Protein AF-A0A2T8F4D9-F1 (afdb_monomer_lite)

pLDDT: mean 80.95, std 11.69, range [44.25, 97.69]

Secondary structure (DSSP, 8-state):
-HHHHHHHHHHHHHHHHHHIIIIIHHHHHTBTTB-HHHHHHHHHHHHHHHHHHHHHHHHHHH--GGGHHHHHHHHHHHHHHHHHHHHHHHHHHTT---TTSSTHHHHHHHHHHHHHHHHSTTGGG-TTS---HHHHHHHHGGGHHHHHHHHHHHH-TT--

Organism: NCBI:txid2138300

Structure (mmCIF, N/CA/C/O backbone):
data_AF-A0A2T8F4D9-F1
#
_entry.id   AF-A0A2T8F4D9-F1
#
loop_
_atom_site.group_PDB
_atom_site.id
_atom_site.type_symbol
_atom_site.label_atom_id
_atom_site.label_alt_id
_atom_site.label_comp_id
_atom_site.label_asym_id
_atom_site.label_entity_id
_atom_site.label_seq_id
_atom_site.pdbx_PDB_ins_code
_atom_site.Cartn_x
_atom_site.Cartn_y
_atom_site.Cartn_z
_atom_site.occupancy
_atom_site.B_iso_or_equiv
_atom_site.auth_seq_id
_atom_site.auth_comp_id
_atom_site.auth_asym_id
_atom_site.auth_atom_id
_atom_site.pdbx_PDB_model_num
ATOM 1 N N . ARG A 1 1 ? -23.930 1.513 4.394 1.00 61.56 1 ARG A N 1
ATOM 2 C CA . ARG A 1 1 ? -23.549 0.270 3.668 1.00 61.56 1 ARG A CA 1
ATOM 3 C C . ARG A 1 1 ? -23.156 0.508 2.204 1.00 61.56 1 ARG A C 1
ATOM 5 O O . ARG A 1 1 ? -22.152 -0.058 1.813 1.00 61.56 1 ARG A O 1
ATOM 12 N N . ALA A 1 2 ? -23.901 1.281 1.401 1.00 71.69 2 ALA A N 1
ATOM 13 C CA . ALA A 1 2 ? -23.472 1.650 0.039 1.00 71.69 2 ALA A CA 1
ATOM 14 C C . ALA A 1 2 ? -22.320 2.672 0.047 1.00 71.69 2 ALA A C 1
ATOM 16 O O . ALA A 1 2 ? -21.328 2.473 -0.636 1.00 71.69 2 ALA A O 1
ATOM 17 N N . ARG A 1 3 ? -22.400 3.686 0.922 1.00 73.56 3 ARG A N 1
ATOM 18 C CA . ARG A 1 3 ? -21.360 4.715 1.088 1.00 73.56 3 ARG A CA 1
ATOM 19 C C . ARG A 1 3 ? -19.957 4.137 1.292 1.00 73.56 3 ARG A C 1
ATOM 21 O O . ARG A 1 3 ? -19.063 4.455 0.539 1.00 73.56 3 ARG A O 1
ATOM 28 N N . ALA A 1 4 ? -19.809 3.181 2.205 1.00 67.50 4 ALA A N 1
ATOM 29 C CA . ALA A 1 4 ? -18.514 2.557 2.469 1.00 67.50 4 ALA A CA 1
ATOM 30 C C . ALA A 1 4 ? -17.957 1.720 1.295 1.00 67.50 4 ALA A C 1
ATOM 32 O O . ALA A 1 4 ? -16.750 1.548 1.200 1.00 67.50 4 ALA A O 1
ATOM 33 N N . ILE A 1 5 ? -18.818 1.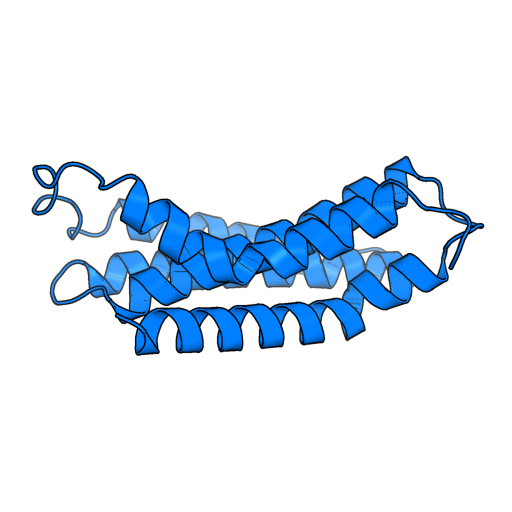197 0.411 1.00 70.25 5 ILE A N 1
ATOM 34 C CA . ILE A 1 5 ? -18.380 0.517 -0.822 1.00 70.25 5 ILE A CA 1
ATOM 35 C C . ILE A 1 5 ? -17.876 1.556 -1.822 1.00 70.25 5 ILE A C 1
ATOM 37 O O . ILE A 1 5 ? -16.846 1.347 -2.447 1.00 70.25 5 ILE A O 1
ATOM 41 N N . VAL A 1 6 ? -18.589 2.677 -1.947 1.00 78.75 6 VAL A N 1
ATOM 42 C CA . VAL A 1 6 ? -18.201 3.789 -2.820 1.00 78.75 6 VAL A CA 1
ATOM 43 C C . VAL A 1 6 ? -16.894 4.420 -2.342 1.00 78.75 6 VAL A C 1
ATOM 45 O O . VAL A 1 6 ? -15.996 4.599 -3.151 1.00 78.75 6 VAL A O 1
ATOM 48 N N . ASP A 1 7 ? -16.742 4.670 -1.041 1.00 77.44 7 ASP A N 1
ATOM 49 C CA . ASP A 1 7 ? -15.513 5.230 -0.469 1.00 77.44 7 ASP A CA 1
ATOM 50 C C . ASP A 1 7 ? -14.317 4.289 -0.707 1.00 77.44 7 ASP A C 1
ATOM 52 O O . ASP A 1 7 ? -13.263 4.731 -1.157 1.00 77.44 7 ASP A O 1
ATOM 56 N N . GLY A 1 8 ? -14.499 2.977 -0.500 1.00 71.94 8 GLY A N 1
ATOM 57 C CA . GLY A 1 8 ? -13.475 1.973 -0.812 1.00 71.94 8 GLY A CA 1
ATOM 58 C C . GLY A 1 8 ? -13.144 1.893 -2.306 1.00 71.94 8 GLY A C 1
ATOM 59 O O . GLY A 1 8 ? -11.975 1.8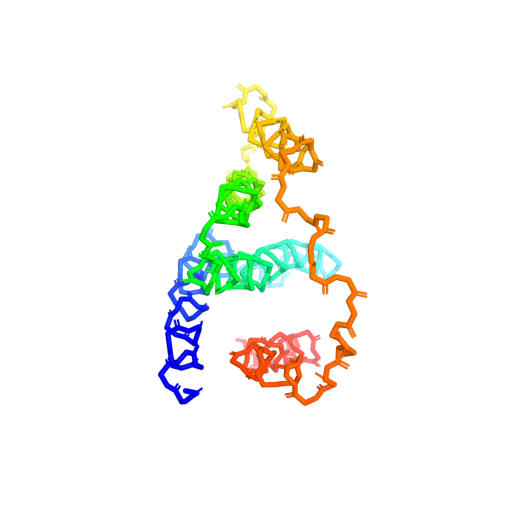16 -2.670 1.00 71.94 8 GLY A O 1
ATOM 60 N N . ALA A 1 9 ? -14.151 1.980 -3.180 1.00 75.81 9 ALA A N 1
ATOM 61 C CA . ALA A 1 9 ? -13.953 2.012 -4.628 1.00 75.81 9 ALA A CA 1
ATOM 62 C C . ALA A 1 9 ? -13.200 3.267 -5.085 1.00 75.81 9 ALA A C 1
ATOM 64 O O . ALA A 1 9 ? -12.345 3.171 -5.959 1.00 75.81 9 ALA A O 1
ATOM 65 N N . ILE A 1 10 ? -13.480 4.426 -4.483 1.00 81.69 10 ILE A N 1
ATOM 66 C CA . ILE A 1 10 ? -12.777 5.680 -4.776 1.00 81.69 10 ILE A CA 1
ATOM 67 C C . ILE A 1 10 ? -11.307 5.570 -4.365 1.00 81.69 10 ILE A C 1
ATOM 69 O O . ILE A 1 10 ? -10.436 5.906 -5.164 1.00 81.69 10 ILE A O 1
ATOM 73 N N . VAL A 1 11 ? -11.022 5.068 -3.158 1.00 80.12 11 VAL A N 1
ATOM 74 C CA . VAL A 1 11 ? -9.641 4.871 -2.684 1.00 80.12 11 VAL A CA 1
ATOM 75 C C . VAL A 1 11 ? -8.901 3.875 -3.576 1.00 80.12 11 VAL A C 1
ATOM 77 O O . VAL A 1 11 ? -7.819 4.190 -4.067 1.00 80.12 11 VAL A O 1
ATOM 80 N N . GLY A 1 12 ? -9.506 2.719 -3.858 1.00 76.44 12 GLY A N 1
ATOM 81 C CA . GLY A 1 12 ? -8.912 1.706 -4.729 1.00 76.44 12 GLY A CA 1
ATOM 82 C C . GLY A 1 12 ? -8.648 2.225 -6.144 1.00 76.44 12 GLY A C 1
ATOM 83 O O . GLY A 1 12 ? -7.564 2.013 -6.680 1.00 76.44 12 GLY A O 1
ATOM 84 N N . ALA A 1 13 ? -9.593 2.965 -6.734 1.00 79.88 13 ALA A N 1
ATOM 85 C CA . ALA A 1 13 ? -9.425 3.569 -8.055 1.00 79.88 13 ALA A CA 1
ATOM 86 C C . ALA A 1 13 ? -8.332 4.648 -8.071 1.00 79.88 13 ALA A C 1
ATOM 88 O O . ALA A 1 13 ? -7.547 4.706 -9.016 1.00 79.88 13 ALA A O 1
ATOM 89 N N . ALA A 1 14 ? -8.245 5.475 -7.025 1.00 84.75 14 ALA A N 1
ATOM 90 C CA . ALA A 1 14 ? -7.199 6.486 -6.902 1.00 84.75 14 ALA A CA 1
ATOM 91 C C . ALA A 1 14 ? -5.807 5.848 -6.784 1.00 84.75 14 ALA A C 1
ATOM 93 O O . ALA A 1 14 ? -4.886 6.250 -7.494 1.00 84.75 14 ALA A O 1
ATOM 94 N N . LEU A 1 15 ? -5.660 4.821 -5.940 1.00 82.88 15 LEU A N 1
ATOM 95 C CA . LEU A 1 15 ? -4.398 4.092 -5.785 1.00 82.88 15 LEU A CA 1
ATOM 96 C C . LEU A 1 15 ? -4.010 3.351 -7.068 1.00 82.88 15 LEU A C 1
ATOM 98 O O . LEU A 1 15 ? -2.849 3.403 -7.471 1.00 82.88 15 LEU A O 1
ATOM 102 N N . LEU A 1 16 ? -4.976 2.733 -7.755 1.00 81.94 16 LEU A N 1
ATOM 103 C CA . LEU A 1 16 ? -4.750 2.120 -9.064 1.00 81.94 16 LEU A CA 1
ATOM 104 C C . LEU A 1 16 ? -4.255 3.141 -10.084 1.00 81.94 16 LEU A C 1
ATOM 106 O O . LEU A 1 16 ? -3.319 2.856 -10.821 1.00 81.94 16 LEU A O 1
ATOM 110 N N . PHE A 1 17 ? -4.854 4.329 -10.123 1.00 84.38 17 PHE A N 1
ATOM 111 C CA . PHE A 1 17 ? -4.451 5.372 -11.059 1.00 84.38 17 PHE A CA 1
ATOM 112 C C . PHE A 1 17 ? -3.029 5.881 -10.782 1.00 84.38 17 PHE A C 1
ATOM 114 O O . PHE A 1 17 ? -2.235 6.031 -11.709 1.00 84.38 17 PHE A O 1
ATOM 121 N N . ILE A 1 18 ? -2.675 6.080 -9.508 1.00 85.06 18 ILE A N 1
ATOM 122 C CA . ILE A 1 18 ? -1.307 6.440 -9.100 1.00 85.06 18 ILE A CA 1
ATOM 123 C C . ILE A 1 18 ? -0.324 5.339 -9.517 1.00 85.06 18 ILE A C 1
ATOM 125 O O . ILE A 1 18 ? 0.693 5.616 -10.153 1.00 85.06 18 ILE A O 1
ATOM 129 N N . SER A 1 19 ? -0.656 4.085 -9.214 1.00 83.88 19 SER A N 1
ATOM 130 C CA . SER A 1 19 ? 0.147 2.922 -9.585 1.00 83.88 19 SER A CA 1
ATOM 131 C C . SER A 1 19 ? 0.310 2.778 -11.102 1.00 83.88 19 SER A C 1
ATOM 133 O O . SER A 1 19 ? 1.402 2.464 -11.579 1.00 83.88 19 SER A O 1
ATOM 135 N N . TRP A 1 20 ? -0.741 3.073 -11.873 1.00 85.31 20 TRP A N 1
ATOM 136 C CA . TRP A 1 20 ? -0.712 3.076 -13.333 1.00 85.31 20 TRP A CA 1
ATOM 137 C C . TRP A 1 20 ? 0.334 4.032 -13.886 1.00 85.31 20 TRP A C 1
ATOM 139 O O . TRP A 1 20 ? 1.111 3.655 -14.759 1.00 85.31 20 TRP A O 1
ATOM 149 N N . ILE A 1 21 ? 0.383 5.251 -13.358 1.00 85.69 21 ILE A N 1
ATOM 150 C CA . ILE A 1 21 ? 1.324 6.269 -13.825 1.00 85.69 21 ILE A CA 1
ATOM 151 C C . ILE A 1 21 ? 2.763 5.913 -13.438 1.00 85.69 21 ILE A C 1
ATOM 153 O O . ILE A 1 21 ? 3.674 6.101 -14.241 1.00 85.69 21 ILE A O 1
ATOM 157 N N . LEU A 1 22 ? 2.972 5.418 -12.216 1.00 83.94 22 LEU A N 1
ATOM 158 C CA . LEU A 1 22 ? 4.316 5.231 -11.668 1.00 83.94 22 LEU A CA 1
ATOM 159 C C . LEU A 1 22 ? 4.973 3.913 -12.079 1.00 83.94 22 LEU A C 1
ATOM 161 O O . LEU A 1 22 ? 6.181 3.888 -12.296 1.00 83.94 22 LEU A O 1
ATOM 165 N N . VAL A 1 23 ? 4.203 2.824 -12.149 1.00 85.19 23 VAL A N 1
ATOM 166 C CA . VAL A 1 23 ? 4.760 1.469 -12.277 1.00 85.19 23 VAL A CA 1
ATOM 167 C C . VAL A 1 23 ? 4.058 0.672 -13.364 1.00 85.19 23 VAL A C 1
ATOM 169 O O . VAL A 1 23 ? 4.707 0.244 -14.310 1.00 85.19 23 VAL A O 1
ATOM 172 N N . VAL A 1 24 ? 2.740 0.486 -13.268 1.00 83.25 24 VAL A N 1
ATOM 173 C CA . VAL A 1 24 ? 2.020 -0.484 -14.109 1.00 83.25 24 VAL A CA 1
ATOM 174 C C . VAL A 1 24 ? 2.057 -0.088 -15.589 1.00 83.25 24 VAL A C 1
ATOM 176 O O . VAL A 1 24 ? 2.414 -0.910 -16.426 1.00 83.25 24 VAL A O 1
ATOM 179 N N . GLY A 1 25 ? 1.760 1.169 -15.928 1.00 84.38 25 GLY A N 1
ATOM 180 C CA . GLY A 1 25 ? 1.817 1.672 -17.304 1.00 84.38 25 GLY A CA 1
ATOM 181 C C . GLY A 1 25 ? 3.227 1.621 -17.910 1.00 84.38 25 GLY A C 1
ATOM 182 O O . GLY A 1 25 ? 3.388 1.044 -18.986 1.00 84.38 25 GLY A O 1
ATOM 183 N N . PRO A 1 26 ? 4.262 2.160 -17.235 1.00 85.31 26 PRO A N 1
ATOM 184 C CA . PRO A 1 26 ? 5.648 2.040 -17.690 1.00 85.31 26 PRO A CA 1
ATOM 185 C C . PRO A 1 26 ? 6.128 0.591 -17.851 1.00 85.31 26 PRO A C 1
ATOM 187 O O . PRO A 1 26 ? 6.825 0.286 -18.814 1.00 85.31 26 PRO A O 1
ATOM 190 N N . LEU A 1 27 ? 5.727 -0.310 -16.951 1.00 83.56 27 LEU A N 1
ATOM 191 C CA . LEU A 1 27 ? 6.047 -1.735 -17.032 1.00 83.56 27 LEU A CA 1
ATOM 192 C C . LEU A 1 27 ? 5.386 -2.385 -18.255 1.00 83.56 27 LEU A C 1
ATOM 194 O O . LEU A 1 27 ? 6.022 -3.165 -18.959 1.00 83.56 27 LEU A O 1
ATOM 198 N N . PHE A 1 28 ? 4.142 -2.009 -18.564 1.00 79.94 28 PHE A N 1
ATOM 199 C CA . PHE A 1 28 ? 3.473 -2.433 -19.793 1.00 79.94 28 PHE A CA 1
ATOM 200 C C . PHE A 1 28 ? 4.120 -1.872 -21.058 1.00 79.94 28 PHE A C 1
ATOM 202 O O . PHE A 1 28 ? 4.157 -2.565 -22.067 1.00 79.94 28 PHE A O 1
ATOM 209 N N . ALA A 1 29 ? 4.682 -0.664 -21.023 1.00 82.88 29 ALA A N 1
ATOM 210 C CA . ALA A 1 29 ? 5.403 -0.115 -22.172 1.00 82.88 29 ALA A CA 1
ATOM 211 C C . ALA A 1 29 ? 6.685 -0.901 -22.518 1.00 82.88 29 ALA A C 1
ATOM 213 O O . ALA A 1 29 ? 7.181 -0.781 -23.633 1.00 82.88 29 ALA A O 1
ATOM 214 N N . GLN A 1 30 ? 7.196 -1.727 -21.597 1.00 78.81 30 GLN A N 1
ATOM 215 C CA . GLN A 1 30 ? 8.320 -2.644 -21.833 1.00 78.81 30 GLN A CA 1
ATOM 216 C C . GLN A 1 30 ? 7.878 -4.019 -22.379 1.00 78.81 30 GLN A C 1
ATOM 218 O O . GLN A 1 30 ? 8.694 -4.943 -22.495 1.00 78.81 30 GLN A O 1
ATOM 223 N N . LEU A 1 31 ? 6.590 -4.185 -22.712 1.00 71.00 31 LEU A N 1
ATOM 224 C CA . LEU A 1 31 ? 6.074 -5.382 -23.377 1.00 71.00 31 LEU A CA 1
ATOM 225 C C . LEU A 1 31 ? 6.850 -5.652 -24.675 1.00 71.00 31 LEU A C 1
ATOM 227 O O . LEU A 1 31 ? 6.958 -4.793 -25.543 1.00 71.00 31 LEU A O 1
ATOM 231 N N . GLY A 1 32 ? 7.371 -6.873 -24.808 1.00 69.31 32 GLY A N 1
ATOM 232 C CA . GLY A 1 32 ? 8.155 -7.314 -25.967 1.00 69.31 32 GLY A CA 1
ATOM 233 C C . GLY A 1 32 ? 9.668 -7.319 -25.738 1.00 69.31 32 GLY A C 1
ATOM 234 O O . GLY A 1 32 ? 10.355 -8.132 -26.351 1.00 69.31 32 GLY A O 1
ATOM 235 N N . GLU A 1 33 ? 10.175 -6.501 -24.812 1.00 73.50 33 GLU A N 1
ATOM 236 C CA . GLU A 1 33 ? 11.588 -6.507 -24.395 1.00 73.50 33 GLU A CA 1
ATOM 237 C C . GLU A 1 33 ? 11.793 -7.285 -23.086 1.00 73.50 33 GLU A C 1
ATOM 239 O O . GLU A 1 33 ? 12.785 -7.999 -22.921 1.00 73.50 33 GLU A O 1
ATOM 244 N N . ALA A 1 34 ? 10.829 -7.193 -22.164 1.00 73.38 34 ALA A N 1
ATOM 245 C CA . ALA A 1 34 ? 10.862 -7.876 -20.877 1.00 73.38 34 ALA A CA 1
ATOM 246 C C . ALA A 1 34 ? 10.183 -9.258 -20.915 1.00 73.38 34 ALA A C 1
ATOM 248 O O . ALA A 1 34 ? 9.202 -9.496 -21.622 1.00 73.38 34 ALA A O 1
ATOM 249 N N . SER A 1 35 ? 10.685 -10.187 -20.096 1.00 81.00 35 SER A N 1
ATOM 250 C CA . SER A 1 35 ? 10.090 -11.522 -19.958 1.00 81.00 35 SER A CA 1
ATOM 251 C C . SER A 1 35 ? 8.729 -11.491 -19.243 1.00 81.00 35 SER A C 1
ATOM 253 O O . SER A 1 35 ? 8.502 -10.696 -18.332 1.00 81.00 35 SER A O 1
ATOM 255 N N . TRP A 1 36 ? 7.837 -12.429 -19.579 1.00 74.75 36 TRP A N 1
ATOM 256 C CA . TRP A 1 36 ? 6.527 -12.578 -18.922 1.00 74.75 36 TRP A CA 1
ATOM 257 C C . TRP A 1 36 ? 6.614 -12.767 -17.407 1.00 74.75 36 TRP A C 1
ATOM 259 O O . TRP A 1 36 ? 5.772 -12.257 -16.666 1.00 74.75 36 TRP A O 1
ATOM 269 N N . ILE A 1 37 ? 7.642 -13.481 -16.940 1.00 78.12 37 ILE A N 1
ATOM 270 C CA . ILE A 1 37 ? 7.871 -13.694 -15.510 1.00 78.12 37 ILE A CA 1
ATOM 271 C C . ILE A 1 37 ? 8.237 -12.377 -14.815 1.00 78.12 37 ILE A C 1
ATOM 273 O O . ILE A 1 37 ? 7.700 -12.091 -13.749 1.00 78.12 37 ILE A O 1
ATOM 277 N N . TYR A 1 38 ? 9.066 -11.542 -15.451 1.00 79.12 38 TYR A N 1
ATOM 278 C CA . TYR A 1 38 ? 9.427 -10.219 -14.943 1.00 79.12 38 TYR A CA 1
ATOM 279 C C . TYR A 1 38 ? 8.183 -9.337 -14.804 1.00 79.12 38 TYR A C 1
ATOM 281 O O . TYR A 1 38 ? 7.896 -8.843 -13.717 1.00 79.12 38 TYR A O 1
ATOM 289 N N . LEU A 1 39 ? 7.381 -9.229 -15.866 1.00 77.75 39 LEU A N 1
ATOM 290 C CA . LEU A 1 39 ? 6.150 -8.435 -15.853 1.00 77.75 39 LEU A CA 1
ATOM 291 C C . LEU A 1 39 ? 5.180 -8.903 -14.763 1.00 77.75 39 LEU A C 1
ATOM 293 O O . LEU A 1 39 ? 4.654 -8.089 -14.011 1.00 77.75 39 LEU A O 1
ATOM 297 N N . THR A 1 40 ? 4.977 -10.216 -14.635 1.00 78.88 40 THR A N 1
ATOM 298 C CA . THR A 1 40 ? 4.042 -10.781 -13.650 1.00 78.88 40 THR A CA 1
ATOM 299 C C . THR A 1 40 ? 4.486 -10.494 -12.217 1.00 78.88 40 THR A C 1
ATOM 301 O O . THR A 1 40 ? 3.670 -10.077 -11.395 1.00 78.88 40 THR A O 1
ATOM 304 N N . VAL A 1 41 ? 5.774 -10.682 -11.916 1.00 80.12 41 VAL A N 1
ATOM 305 C CA . VAL A 1 41 ? 6.328 -10.435 -10.578 1.00 80.12 41 VAL A CA 1
ATOM 306 C C . VAL A 1 41 ? 6.235 -8.953 -10.222 1.00 80.12 41 VAL A C 1
ATOM 308 O O . VAL A 1 41 ? 5.749 -8.625 -9.145 1.00 80.12 41 VAL A O 1
ATOM 311 N N . TYR A 1 42 ? 6.620 -8.052 -11.128 1.00 79.69 42 TYR A N 1
ATOM 312 C CA . TYR A 1 42 ? 6.598 -6.611 -10.852 1.00 79.69 42 TYR A CA 1
ATOM 313 C C . TYR A 1 42 ? 5.189 -6.005 -10.840 1.00 79.69 42 TYR A C 1
ATOM 315 O O . TYR A 1 42 ? 4.973 -5.004 -10.164 1.00 79.69 42 TYR A O 1
ATOM 323 N N . LEU A 1 43 ? 4.217 -6.618 -11.523 1.00 82.31 43 LEU A N 1
ATOM 324 C CA . LEU A 1 43 ? 2.801 -6.262 -11.394 1.00 82.31 43 LEU A CA 1
ATOM 325 C C . LEU A 1 43 ? 2.241 -6.680 -10.032 1.00 82.31 43 LEU A C 1
ATOM 327 O O . LEU A 1 43 ? 1.477 -5.932 -9.424 1.00 82.31 43 LEU A O 1
ATOM 331 N N . TYR A 1 44 ? 2.617 -7.858 -9.535 1.00 84.12 44 TYR A N 1
ATOM 332 C CA . TYR A 1 44 ? 2.049 -8.416 -8.309 1.00 84.12 44 TYR A CA 1
ATOM 333 C C . TYR A 1 44 ? 2.159 -7.469 -7.100 1.00 84.12 44 TYR A C 1
ATOM 335 O O . TYR A 1 44 ? 1.189 -7.347 -6.350 1.00 84.12 44 TYR A O 1
ATOM 343 N N . TYR A 1 45 ? 3.289 -6.769 -6.946 1.00 84.69 45 TYR A N 1
ATOM 344 C CA . TYR A 1 45 ? 3.534 -5.834 -5.839 1.00 84.69 45 TYR A CA 1
ATOM 345 C C . TYR A 1 45 ? 2.501 -4.695 -5.759 1.00 84.69 45 TYR A C 1
ATOM 347 O O . TYR A 1 45 ? 1.665 -4.728 -4.853 1.00 84.69 45 TYR A O 1
ATOM 355 N N . PRO A 1 46 ? 2.439 -3.751 -6.723 1.00 85.12 46 PRO A N 1
ATOM 356 C CA . PRO A 1 46 ? 1.531 -2.611 -6.636 1.00 85.12 46 PRO A CA 1
ATOM 357 C C . PRO A 1 46 ? 0.057 -3.015 -6.530 1.00 85.12 46 PRO A C 1
ATOM 359 O O . PRO A 1 46 ? -0.757 -2.307 -5.943 1.00 85.12 46 PRO A O 1
ATOM 362 N N . LEU A 1 47 ? -0.313 -4.153 -7.110 1.00 83.31 47 LEU A N 1
ATOM 363 C CA . LEU A 1 47 ? -1.690 -4.633 -7.104 1.00 83.31 47 LEU A CA 1
ATOM 364 C C . LEU A 1 47 ? -2.093 -5.181 -5.742 1.00 83.31 47 LEU A C 1
ATOM 366 O O . LEU A 1 47 ? -3.186 -4.887 -5.252 1.00 83.31 47 LEU A O 1
ATOM 370 N N . THR A 1 48 ? -1.192 -5.935 -5.123 1.00 85.44 48 THR A N 1
ATOM 371 C CA . THR A 1 48 ? -1.366 -6.414 -3.755 1.00 85.44 48 THR A CA 1
ATOM 372 C C . THR A 1 48 ? -1.408 -5.229 -2.789 1.00 85.44 48 THR A C 1
ATOM 374 O O . THR A 1 48 ? -2.294 -5.179 -1.934 1.00 85.44 48 THR A O 1
ATOM 377 N N . ASP A 1 49 ? -0.566 -4.216 -3.001 1.00 90.69 49 ASP A N 1
ATOM 378 C CA . ASP A 1 49 ? -0.560 -2.984 -2.208 1.00 90.69 49 ASP A CA 1
ATOM 379 C C . ASP A 1 49 ? -1.885 -2.225 -2.276 1.00 90.69 49 ASP A C 1
ATOM 381 O O . ASP A 1 49 ? -2.445 -1.865 -1.239 1.00 90.69 49 ASP A O 1
ATOM 385 N N . ILE A 1 50 ? -2.434 -2.015 -3.479 1.00 86.12 50 ILE A N 1
ATOM 386 C CA . ILE A 1 50 ? -3.721 -1.325 -3.661 1.00 86.12 50 ILE A CA 1
ATOM 387 C C . ILE A 1 50 ? -4.820 -2.028 -2.865 1.00 86.12 50 ILE A C 1
ATOM 389 O O . ILE A 1 50 ? -5.592 -1.369 -2.162 1.00 86.12 50 ILE A O 1
ATOM 393 N N . VAL A 1 51 ? -4.896 -3.358 -2.969 1.00 85.56 51 VAL A N 1
ATOM 394 C CA . VAL A 1 51 ? -5.916 -4.154 -2.278 1.00 85.56 51 VAL A CA 1
ATOM 395 C C . VAL A 1 51 ? -5.734 -4.050 -0.766 1.00 85.56 51 VAL A C 1
ATOM 397 O O . VAL A 1 51 ? -6.685 -3.714 -0.056 1.00 85.56 51 VAL A O 1
ATOM 400 N N . ILE A 1 52 ? -4.519 -4.286 -0.267 1.00 89.94 52 ILE A N 1
ATOM 401 C CA . ILE A 1 52 ? -4.245 -4.299 1.170 1.00 89.94 52 ILE A CA 1
ATOM 402 C C . ILE A 1 52 ? -4.451 -2.912 1.787 1.00 89.94 52 ILE A C 1
ATOM 404 O O . ILE A 1 52 ? -5.138 -2.805 2.804 1.00 89.94 52 ILE A O 1
ATOM 408 N N . ILE A 1 53 ? -3.926 -1.844 1.178 1.00 89.50 53 ILE A N 1
ATOM 409 C CA . ILE A 1 53 ? -4.084 -0.472 1.689 1.00 89.50 53 ILE A CA 1
ATOM 410 C C . ILE A 1 53 ? -5.549 -0.067 1.708 1.00 89.50 53 ILE A C 1
ATOM 412 O O . ILE A 1 53 ? -5.999 0.558 2.670 1.00 89.50 53 ILE A O 1
ATOM 416 N N . SER A 1 54 ? -6.306 -0.412 0.669 1.00 83.50 54 SER A N 1
ATOM 417 C CA . SER A 1 54 ? -7.718 -0.046 0.596 1.00 83.50 54 SER A CA 1
ATOM 418 C C . SER A 1 54 ? -8.542 -0.769 1.668 1.00 83.50 54 SER A C 1
ATOM 420 O O . SER A 1 54 ? -9.366 -0.134 2.331 1.00 83.50 54 SER A O 1
ATOM 422 N N . ILE A 1 55 ? -8.270 -2.059 1.917 1.00 84.19 55 ILE A N 1
ATOM 423 C CA . ILE A 1 55 ? -8.878 -2.813 3.027 1.00 84.19 55 ILE A CA 1
ATOM 424 C C . ILE A 1 55 ? -8.460 -2.204 4.369 1.00 84.19 55 ILE A C 1
ATOM 426 O O . ILE A 1 55 ? -9.318 -1.835 5.168 1.00 84.19 55 ILE A O 1
ATOM 430 N N . ALA A 1 56 ? -7.158 -2.032 4.609 1.00 89.06 56 ALA A N 1
ATOM 431 C CA . ALA A 1 56 ? -6.637 -1.507 5.870 1.00 89.06 56 ALA A CA 1
ATOM 432 C C . ALA A 1 56 ? -7.177 -0.101 6.180 1.00 89.06 56 ALA A C 1
ATOM 434 O O . ALA A 1 56 ? -7.602 0.171 7.302 1.00 89.06 56 ALA A O 1
ATOM 435 N N . SER A 1 57 ? -7.242 0.775 5.176 1.00 84.88 57 SER A N 1
ATOM 436 C CA . SER A 1 57 ? -7.824 2.116 5.304 1.00 84.88 57 SER A CA 1
ATOM 437 C C . SER A 1 57 ? -9.328 2.050 5.567 1.00 84.88 57 SER A C 1
ATOM 439 O O . SER A 1 57 ? -9.841 2.764 6.429 1.00 84.88 57 SER A O 1
ATOM 441 N N . GLY A 1 58 ? -10.042 1.161 4.871 1.00 84.06 58 GLY A N 1
ATOM 442 C CA . GLY A 1 58 ? -11.468 0.923 5.088 1.00 84.06 58 GLY A CA 1
ATOM 443 C C . GLY A 1 58 ? -11.779 0.449 6.509 1.00 84.06 58 GLY A C 1
ATOM 444 O O . GLY A 1 58 ? -12.724 0.948 7.129 1.00 84.06 58 GLY A O 1
ATOM 445 N N . LEU A 1 59 ? -10.962 -0.460 7.048 1.00 84.44 59 LEU A N 1
ATOM 446 C CA . LEU A 1 59 ? -11.049 -0.923 8.432 1.00 84.44 59 LEU A CA 1
ATOM 447 C C . LEU A 1 59 ? -10.699 0.196 9.419 1.00 84.44 59 LEU A C 1
ATOM 449 O O . LEU A 1 59 ? -11.446 0.418 10.369 1.00 84.44 59 LEU A O 1
ATOM 453 N N . ALA A 1 60 ? -9.646 0.974 9.160 1.00 87.19 60 ALA A N 1
ATOM 454 C CA . ALA A 1 60 ? -9.247 2.099 10.007 1.00 87.19 60 ALA A CA 1
ATOM 455 C C . ALA A 1 60 ? -10.311 3.202 10.104 1.00 87.19 60 ALA A C 1
ATOM 457 O O . ALA A 1 60 ? -10.499 3.780 11.174 1.00 87.19 60 ALA A O 1
ATOM 458 N N . VAL A 1 61 ? -11.045 3.471 9.018 1.00 85.94 61 VAL A N 1
ATOM 459 C CA . VAL A 1 61 ? -12.165 4.432 9.011 1.00 85.94 61 VAL A CA 1
ATOM 460 C C . VAL A 1 61 ? -13.350 3.937 9.847 1.00 85.94 61 VAL A C 1
ATOM 462 O O . VAL A 1 61 ? -14.071 4.745 10.432 1.00 85.94 61 VAL A O 1
ATOM 465 N N . ARG A 1 62 ? -13.572 2.620 9.902 1.00 82.81 62 ARG A N 1
ATOM 466 C CA . ARG A 1 62 ? -14.676 2.005 10.659 1.00 82.81 62 ARG A CA 1
ATOM 467 C C . ARG A 1 62 ? -14.328 1.771 12.124 1.00 82.81 62 ARG A C 1
ATOM 469 O O . ARG A 1 62 ? -15.231 1.743 12.958 1.00 82.81 62 ARG A O 1
ATOM 476 N N . ALA A 1 63 ? -13.046 1.596 12.420 1.00 85.56 63 ALA A N 1
ATOM 477 C CA . ALA A 1 63 ? -12.553 1.361 13.760 1.00 85.56 63 ALA A CA 1
ATOM 478 C C . ALA A 1 63 ? -12.885 2.543 14.679 1.00 85.56 63 ALA A C 1
ATOM 480 O O . ALA A 1 63 ? -12.693 3.715 14.341 1.00 85.56 63 ALA A O 1
ATOM 481 N N . SER A 1 64 ? -13.378 2.231 15.874 1.00 83.56 64 SER A N 1
ATOM 482 C CA . SER A 1 64 ? -13.792 3.229 16.857 1.00 83.56 64 SER A CA 1
ATOM 483 C C . SER A 1 64 ? -13.232 2.900 18.238 1.00 83.56 64 SER A C 1
ATOM 485 O O . SER A 1 64 ? -12.796 1.781 18.509 1.00 83.56 64 SER A O 1
ATOM 487 N N . GLY A 1 65 ? -13.175 3.909 19.110 1.00 86.69 65 GLY A N 1
ATOM 488 C CA . GLY A 1 65 ? -12.643 3.751 20.461 1.00 86.69 65 GLY A CA 1
ATOM 489 C C . GLY A 1 65 ? -11.227 3.166 20.469 1.00 86.69 65 GLY A C 1
ATOM 490 O O . GLY A 1 65 ? -10.305 3.735 19.883 1.00 86.69 65 GLY A O 1
ATOM 491 N N . ARG A 1 66 ? -11.064 2.025 21.144 1.00 85.75 66 ARG A N 1
ATOM 492 C CA . ARG A 1 66 ? -9.763 1.383 21.394 1.00 85.75 66 ARG A CA 1
ATOM 493 C C . ARG A 1 66 ? -9.170 0.669 20.174 1.00 85.75 66 ARG A C 1
ATOM 495 O O . ARG A 1 66 ? -7.964 0.452 20.145 1.00 85.75 66 ARG A O 1
ATOM 502 N N . GLU A 1 67 ? -9.977 0.346 19.165 1.00 86.38 67 GLU A N 1
ATOM 503 C CA . GLU A 1 67 ? -9.521 -0.332 17.938 1.00 86.38 67 GLU A CA 1
ATOM 504 C C . GLU A 1 67 ? -8.949 0.641 16.895 1.00 86.38 67 GLU A C 1
ATOM 506 O O . GLU A 1 67 ? -8.222 0.235 15.987 1.00 86.38 67 GLU A O 1
ATOM 511 N N . ARG A 1 68 ? -9.230 1.945 17.033 1.00 89.31 68 ARG A N 1
ATOM 512 C CA . ARG A 1 68 ? -8.856 2.955 16.034 1.00 89.31 68 ARG A CA 1
ATOM 513 C C . ARG A 1 68 ? -7.345 3.098 15.865 1.00 89.31 68 ARG A C 1
ATOM 515 O O . ARG A 1 68 ? -6.865 3.154 14.738 1.00 89.31 68 ARG A O 1
ATOM 522 N N . LEU A 1 69 ? -6.597 3.166 16.966 1.00 92.38 69 LEU A N 1
ATOM 523 C CA . LEU A 1 69 ? -5.142 3.322 16.913 1.00 92.38 69 LEU A CA 1
ATOM 524 C C . LEU A 1 69 ? -4.442 2.106 16.267 1.00 92.38 69 LEU A C 1
ATOM 526 O O . LEU A 1 69 ? -3.691 2.335 15.321 1.00 92.38 69 LEU A O 1
ATOM 530 N N . PRO A 1 70 ? -4.707 0.845 16.679 1.00 92.94 70 PRO A N 1
ATOM 531 C CA . PRO A 1 70 ? -4.160 -0.326 15.994 1.00 92.94 70 PRO A CA 1
ATOM 532 C C . PRO A 1 70 ? -4.440 -0.322 14.487 1.00 92.94 70 PRO A C 1
ATOM 534 O O . PRO A 1 70 ? -3.529 -0.537 13.698 1.00 92.94 70 PRO A O 1
ATOM 537 N N . MET A 1 71 ? -5.671 -0.014 14.067 1.00 92.19 71 MET A N 1
ATOM 538 C CA . MET A 1 71 ? -6.027 -0.034 12.643 1.00 92.19 71 MET A CA 1
ATOM 539 C C . MET A 1 71 ? -5.361 1.091 11.841 1.00 92.19 71 MET A C 1
ATOM 541 O O . MET A 1 71 ? -4.969 0.875 10.697 1.00 92.19 71 MET A O 1
ATOM 545 N N . LEU A 1 72 ? -5.165 2.272 12.438 1.00 93.50 72 LEU A N 1
ATOM 546 C CA . LEU A 1 72 ? -4.376 3.341 11.817 1.00 93.50 72 LEU A CA 1
ATOM 547 C C . LEU A 1 72 ? -2.903 2.950 11.666 1.00 93.50 72 LEU A C 1
ATOM 549 O O . LEU A 1 72 ? -2.309 3.243 10.632 1.00 93.50 72 LEU A O 1
ATOM 553 N N . LEU A 1 73 ? -2.326 2.268 12.661 1.00 95.94 73 LEU A N 1
ATOM 554 C CA . LEU A 1 73 ? -0.961 1.740 12.582 1.00 95.94 73 LEU A CA 1
ATOM 555 C C . LEU A 1 73 ? -0.841 0.663 11.494 1.00 95.94 73 LEU A C 1
ATOM 557 O O . LEU A 1 73 ? 0.130 0.681 10.742 1.00 95.94 73 LEU A O 1
ATOM 561 N N . VAL A 1 74 ? -1.844 -0.212 11.350 1.00 95.38 74 VAL A N 1
ATOM 562 C CA . VAL A 1 74 ? -1.902 -1.199 10.256 1.00 95.38 74 VAL A CA 1
ATOM 563 C C . VAL A 1 74 ? -1.943 -0.512 8.892 1.00 95.38 74 VAL A C 1
ATOM 565 O O . VAL A 1 74 ? -1.127 -0.823 8.025 1.00 95.38 74 VAL A O 1
ATOM 568 N N . ALA A 1 75 ? -2.852 0.449 8.705 1.00 94.12 75 ALA A N 1
ATOM 569 C CA . ALA A 1 75 ? -2.966 1.188 7.450 1.00 94.12 75 ALA A CA 1
ATOM 570 C C . ALA A 1 75 ? -1.672 1.948 7.119 1.00 94.12 75 ALA A C 1
ATOM 572 O O . ALA A 1 75 ? -1.174 1.852 6.000 1.00 94.12 75 ALA A O 1
ATOM 573 N N . ALA A 1 76 ? -1.085 2.643 8.098 1.00 96.06 76 ALA A N 1
ATOM 574 C CA . ALA A 1 76 ? 0.182 3.348 7.924 1.00 96.06 76 ALA A CA 1
ATOM 575 C C . ALA A 1 76 ? 1.344 2.391 7.604 1.00 96.06 76 ALA A C 1
ATOM 577 O O . ALA A 1 76 ? 2.179 2.710 6.760 1.00 96.06 76 ALA A O 1
ATOM 578 N N . GLY A 1 77 ? 1.376 1.214 8.236 1.00 96.88 77 GLY A N 1
ATOM 579 C CA . GLY A 1 77 ? 2.381 0.185 7.982 1.00 96.88 77 GLY A CA 1
ATOM 580 C C . GLY A 1 77 ? 2.354 -0.306 6.537 1.00 96.88 77 GLY A C 1
ATOM 581 O O . GLY A 1 77 ? 3.387 -0.313 5.872 1.00 96.88 77 GLY A O 1
ATOM 582 N N . PHE A 1 78 ? 1.168 -0.633 6.018 1.00 96.00 78 PHE A N 1
ATOM 583 C CA . PHE A 1 78 ? 1.022 -1.054 4.623 1.00 96.00 78 PHE A CA 1
ATOM 584 C C . PHE A 1 78 ? 1.287 0.068 3.618 1.00 96.00 78 PHE A C 1
ATOM 586 O O . PHE A 1 78 ? 1.876 -0.191 2.576 1.00 96.00 78 PHE A O 1
ATOM 593 N N . VAL A 1 79 ? 0.939 1.319 3.939 1.00 94.12 79 VAL A N 1
ATOM 594 C CA . VAL A 1 79 ? 1.321 2.471 3.105 1.00 94.12 79 VAL A CA 1
ATOM 595 C C . VAL A 1 79 ? 2.844 2.619 3.031 1.00 94.12 79 VAL A C 1
ATOM 597 O O . VAL A 1 79 ? 3.375 2.858 1.951 1.00 94.12 79 VAL A O 1
ATOM 600 N N . ALA A 1 80 ? 3.564 2.448 4.144 1.00 95.94 80 ALA A N 1
ATOM 601 C CA . ALA A 1 80 ? 5.025 2.524 4.149 1.00 95.94 80 ALA A CA 1
ATOM 602 C C . ALA A 1 80 ? 5.674 1.416 3.298 1.00 95.94 80 ALA A C 1
ATOM 604 O O . ALA A 1 80 ? 6.604 1.702 2.543 1.00 95.94 80 ALA A O 1
ATOM 605 N N . ILE A 1 81 ? 5.153 0.184 3.380 1.00 95.38 81 ILE A N 1
ATOM 606 C CA . ILE A 1 81 ? 5.601 -0.954 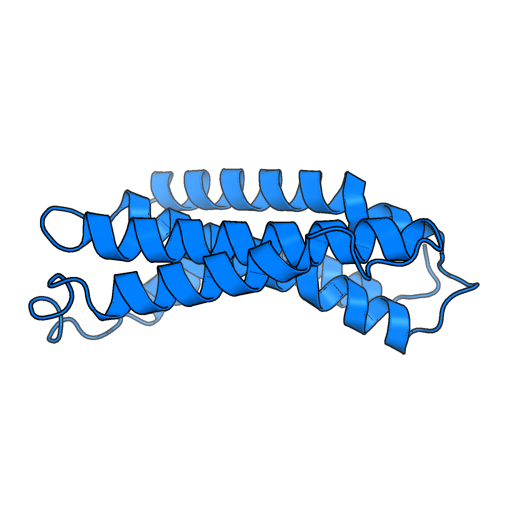2.559 1.00 95.38 81 ILE A CA 1
ATOM 607 C C . ILE A 1 81 ? 5.355 -0.671 1.074 1.00 95.38 81 ILE A C 1
ATOM 609 O O . ILE A 1 81 ? 6.293 -0.729 0.286 1.00 95.38 81 ILE A O 1
ATOM 613 N N . ALA A 1 82 ? 4.143 -0.252 0.708 1.00 92.50 82 ALA A N 1
ATOM 614 C CA . ALA A 1 82 ? 3.803 0.026 -0.684 1.00 92.50 82 ALA A CA 1
ATOM 615 C C . ALA A 1 82 ? 4.615 1.178 -1.288 1.00 92.50 82 ALA A C 1
ATOM 617 O O . ALA A 1 82 ? 4.959 1.159 -2.470 1.00 92.50 82 ALA A O 1
ATOM 618 N N . CYS A 1 83 ? 4.941 2.198 -0.489 1.00 91.44 83 CYS A N 1
ATOM 619 C CA . CYS A 1 83 ? 5.831 3.274 -0.918 1.00 91.44 83 CYS A CA 1
ATOM 620 C C . CYS A 1 83 ? 7.247 2.758 -1.218 1.00 91.44 83 CYS A C 1
ATOM 622 O O . CYS A 1 83 ? 7.854 3.209 -2.191 1.00 91.44 83 CYS A O 1
ATOM 624 N N . ALA A 1 84 ? 7.765 1.820 -0.415 1.00 93.12 84 ALA A N 1
ATOM 625 C CA . ALA A 1 84 ? 9.050 1.176 -0.681 1.00 93.12 84 ALA A CA 1
ATOM 626 C C . ALA A 1 84 ? 8.993 0.349 -1.973 1.00 93.12 84 ALA A C 1
ATOM 628 O O . ALA A 1 84 ? 9.811 0.574 -2.866 1.00 93.12 84 ALA A O 1
ATOM 629 N N . ASP A 1 85 ? 7.981 -0.512 -2.118 1.00 91.12 85 ASP A N 1
ATOM 630 C CA . ASP A 1 85 ? 7.799 -1.374 -3.294 1.00 91.12 85 ASP A CA 1
ATOM 631 C C . ASP A 1 85 ? 7.637 -0.547 -4.578 1.00 91.12 85 ASP A C 1
ATOM 633 O O . ASP A 1 85 ? 8.320 -0.784 -5.578 1.00 91.12 85 ASP A O 1
ATOM 637 N N . THR A 1 86 ? 6.807 0.499 -4.531 1.00 89.44 86 THR A N 1
ATOM 638 C CA . THR A 1 86 ? 6.607 1.434 -5.648 1.00 89.44 86 THR A CA 1
ATOM 639 C C . THR A 1 86 ? 7.897 2.174 -5.995 1.00 89.44 86 THR A C 1
ATOM 641 O O . THR A 1 86 ? 8.233 2.303 -7.172 1.00 89.44 86 THR A O 1
ATOM 644 N N . GLY A 1 87 ? 8.639 2.658 -4.993 1.00 90.44 87 GLY A N 1
ATOM 645 C CA . GLY A 1 87 ? 9.897 3.372 -5.209 1.00 90.44 87 GLY A CA 1
ATOM 646 C C . GLY A 1 87 ? 10.971 2.486 -5.843 1.00 90.44 87 GLY A C 1
ATOM 647 O O . GLY A 1 87 ? 11.632 2.905 -6.794 1.00 90.44 87 GLY A O 1
ATOM 648 N N . ILE A 1 88 ? 11.115 1.251 -5.356 1.00 89.69 88 ILE A N 1
ATOM 649 C CA . ILE A 1 88 ? 12.078 0.278 -5.884 1.00 89.69 88 ILE A CA 1
ATOM 650 C C . ILE A 1 88 ? 11.685 -0.123 -7.309 1.00 89.69 88 ILE A C 1
ATOM 652 O O . ILE A 1 88 ? 12.535 -0.114 -8.201 1.00 89.69 88 ILE A O 1
ATOM 656 N N . GLY A 1 89 ? 10.399 -0.397 -7.553 1.00 88.50 89 GLY A N 1
ATOM 657 C CA . GLY A 1 89 ? 9.878 -0.677 -8.893 1.00 88.50 89 GLY A CA 1
ATOM 658 C C . GLY A 1 89 ? 10.117 0.479 -9.869 1.00 88.50 89 GLY A C 1
ATOM 659 O O . GLY A 1 89 ? 10.572 0.263 -10.990 1.00 88.50 89 GLY A O 1
ATOM 660 N N . TYR A 1 90 ? 9.901 1.718 -9.428 1.00 88.12 90 TYR A N 1
ATOM 661 C CA . TYR A 1 90 ? 10.155 2.913 -10.233 1.00 88.12 90 TYR A CA 1
ATOM 662 C C . TYR A 1 90 ? 11.640 3.094 -10.583 1.00 88.12 90 TYR A C 1
ATOM 664 O O . TYR A 1 90 ? 11.965 3.430 -11.723 1.00 88.12 90 TYR A O 1
ATOM 672 N N . LEU A 1 91 ? 12.557 2.851 -9.640 1.00 90.50 91 LEU A N 1
ATOM 673 C CA . LEU A 1 91 ? 13.998 2.888 -9.924 1.00 90.50 91 LEU A CA 1
ATOM 674 C C . LEU A 1 91 ? 14.416 1.773 -10.887 1.00 90.50 91 LEU A C 1
ATOM 676 O O . LEU A 1 91 ? 15.177 2.040 -11.820 1.00 90.50 91 LEU A O 1
ATOM 680 N N . ALA A 1 92 ? 13.865 0.568 -10.719 1.00 86.62 92 ALA A N 1
ATOM 681 C CA . ALA A 1 92 ? 14.117 -0.556 -11.616 1.00 86.62 92 ALA A CA 1
ATOM 682 C C . ALA A 1 92 ? 13.702 -0.234 -13.062 1.00 86.62 92 ALA A C 1
ATOM 684 O O . ALA A 1 92 ? 14.471 -0.482 -13.988 1.00 86.62 92 ALA A O 1
ATOM 685 N N . LEU A 1 93 ? 12.546 0.413 -13.254 1.00 86.19 93 LEU A N 1
ATOM 686 C CA . LEU A 1 93 ? 12.073 0.868 -14.569 1.00 86.19 93 LEU A CA 1
ATOM 687 C C . LEU A 1 93 ? 12.984 1.926 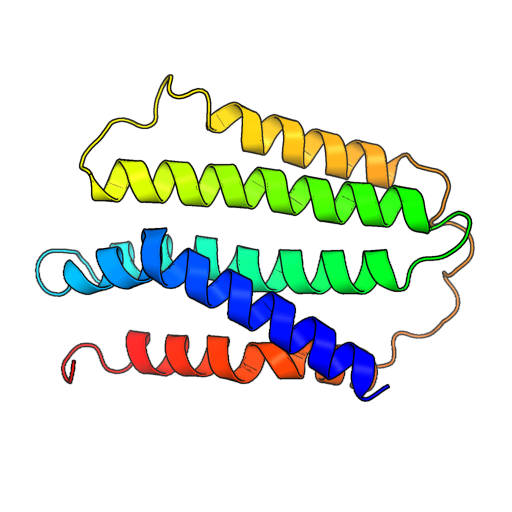-15.216 1.00 86.19 93 LEU A C 1
ATOM 689 O O . LEU A 1 93 ? 12.963 2.091 -16.433 1.00 86.19 93 LEU A O 1
ATOM 693 N N . GLN A 1 94 ? 13.788 2.637 -14.421 1.00 88.06 94 GLN A N 1
ATOM 694 C CA . GLN A 1 94 ? 14.792 3.593 -14.901 1.00 88.06 94 GLN A CA 1
ATOM 695 C C . GLN A 1 94 ? 16.196 2.997 -15.023 1.00 88.06 94 GLN A C 1
ATOM 697 O O . GLN A 1 94 ? 17.143 3.753 -15.248 1.00 88.06 94 GLN A O 1
ATOM 702 N N . TYR A 1 95 ? 16.348 1.680 -14.851 1.00 86.31 95 TYR A N 1
ATOM 703 C CA . TYR A 1 95 ? 17.647 1.003 -14.808 1.00 86.31 95 TYR A CA 1
ATOM 704 C C . TYR A 1 95 ? 18.591 1.598 -13.746 1.00 86.31 95 TYR A C 1
ATOM 706 O O . TYR A 1 95 ? 19.804 1.675 -13.941 1.00 86.31 95 TYR A O 1
ATOM 714 N N . LYS A 1 96 ? 18.024 2.065 -12.624 1.00 88.25 96 LYS A N 1
ATOM 715 C CA . LYS A 1 96 ? 18.763 2.631 -11.491 1.00 88.25 96 LYS A CA 1
ATOM 716 C C . LYS A 1 96 ? 18.854 1.626 -10.352 1.00 88.25 96 LYS A C 1
ATOM 718 O O . LYS A 1 96 ? 17.888 0.937 -10.037 1.00 88.25 96 LYS A O 1
ATOM 723 N N . GLU A 1 97 ? 20.006 1.621 -9.692 1.00 85.00 97 GLU A N 1
ATOM 724 C CA . GLU A 1 97 ? 20.227 0.842 -8.477 1.00 85.00 97 GLU A CA 1
ATOM 725 C C . GLU A 1 97 ? 19.346 1.358 -7.333 1.00 85.00 97 GLU A C 1
ATOM 727 O O . GLU A 1 97 ? 19.339 2.551 -7.019 1.00 85.00 97 GLU A O 1
ATOM 732 N N . ALA A 1 98 ? 18.609 0.448 -6.695 1.00 86.69 98 ALA A N 1
ATOM 733 C CA . ALA A 1 98 ? 17.817 0.758 -5.506 1.00 86.69 98 ALA A CA 1
ATOM 734 C C . ALA A 1 98 ? 18.665 0.749 -4.222 1.00 86.69 98 ALA A C 1
ATOM 736 O O . ALA A 1 98 ? 18.302 1.398 -3.236 1.00 86.69 98 ALA A O 1
ATOM 737 N N . ALA A 1 99 ? 19.802 0.045 -4.235 1.00 85.31 99 ALA A N 1
ATOM 738 C CA . ALA A 1 99 ? 20.691 -0.068 -3.088 1.00 85.31 99 ALA A CA 1
ATOM 739 C C . ALA A 1 99 ? 21.201 1.315 -2.645 1.00 85.31 99 ALA A C 1
ATOM 741 O O . ALA A 1 99 ? 21.731 2.089 -3.440 1.00 85.31 99 ALA A O 1
ATOM 742 N N . GLY A 1 100 ? 21.036 1.634 -1.359 1.00 82.38 100 GLY A N 1
ATOM 743 C CA . GLY A 1 100 ? 21.465 2.918 -0.790 1.00 82.38 100 GLY A CA 1
ATOM 744 C C . GLY A 1 100 ? 20.499 4.089 -1.012 1.00 82.38 100 GLY A C 1
ATOM 745 O O . GLY A 1 100 ? 20.769 5.186 -0.530 1.00 82.38 100 GLY A O 1
ATOM 746 N N . SER A 1 101 ? 19.352 3.872 -1.667 1.00 85.94 101 SER A N 1
ATOM 747 C CA . SER A 1 101 ? 18.297 4.892 -1.826 1.00 85.94 101 SER A CA 1
ATOM 748 C C . SER A 1 101 ? 17.564 5.237 -0.522 1.00 85.94 101 SER A C 1
ATOM 750 O O . SER A 1 101 ? 16.859 6.242 -0.449 1.00 85.94 101 SER A O 1
ATOM 752 N N . GLY A 1 102 ? 17.700 4.392 0.504 1.00 89.38 102 GLY A N 1
ATOM 753 C CA . GLY A 1 102 ? 16.944 4.491 1.751 1.00 89.38 102 GLY A CA 1
ATOM 754 C C . GLY A 1 102 ? 15.514 3.951 1.655 1.00 89.38 102 GLY A C 1
ATOM 755 O O . GLY A 1 102 ? 14.827 3.920 2.673 1.00 89.38 102 GLY A O 1
ATOM 756 N N . LEU A 1 103 ? 15.066 3.479 0.483 1.00 90.44 103 LEU A N 1
ATOM 757 C CA . LEU A 1 103 ? 13.734 2.885 0.307 1.00 90.44 103 LEU A CA 1
ATOM 758 C C . LEU A 1 103 ? 13.537 1.617 1.153 1.00 90.44 103 LEU A C 1
ATOM 760 O O . LEU A 1 103 ? 12.432 1.381 1.635 1.00 90.44 103 LEU A O 1
ATOM 764 N N . ASP A 1 104 ? 14.614 0.882 1.450 1.00 88.06 104 ASP A N 1
ATOM 765 C CA . ASP A 1 104 ? 14.607 -0.275 2.361 1.00 88.06 104 ASP A CA 1
ATOM 766 C C . ASP A 1 104 ? 14.122 0.081 3.785 1.00 88.06 104 ASP A C 1
ATOM 768 O O . ASP A 1 104 ? 13.599 -0.763 4.525 1.00 88.06 104 ASP A O 1
ATOM 772 N N . LEU A 1 105 ? 14.247 1.355 4.187 1.00 92.94 105 LEU A N 1
ATOM 773 C CA . LEU A 1 105 ? 13.707 1.835 5.460 1.00 92.94 105 LEU A CA 1
ATOM 774 C C . LEU A 1 105 ? 12.177 1.813 5.471 1.00 92.94 105 LEU A C 1
ATOM 776 O O . LEU A 1 105 ? 11.595 1.659 6.542 1.00 92.94 105 LEU A O 1
ATOM 780 N N . GLY A 1 106 ? 11.521 1.926 4.313 1.00 92.50 106 GLY A N 1
ATOM 781 C CA . GLY A 1 106 ? 10.063 1.875 4.215 1.00 92.50 106 GLY A CA 1
ATOM 782 C C . GLY A 1 106 ? 9.501 0.527 4.667 1.00 92.50 106 GLY A C 1
ATOM 783 O O . GLY A 1 106 ? 8.565 0.502 5.466 1.00 92.50 106 GLY A O 1
ATOM 784 N N . TRP A 1 107 ? 10.139 -0.586 4.289 1.00 93.62 107 TRP A N 1
ATOM 785 C CA . TRP A 1 107 ? 9.797 -1.910 4.825 1.00 93.62 107 TRP A CA 1
ATOM 786 C C . TRP A 1 107 ? 10.020 -1.994 6.332 1.00 93.62 107 TRP A C 1
ATOM 788 O O . TRP A 1 107 ? 9.156 -2.477 7.061 1.00 93.62 107 TRP A O 1
ATOM 798 N N . THR A 1 108 ? 11.154 -1.480 6.815 1.00 95.56 108 THR A N 1
ATOM 799 C CA . THR A 1 108 ? 11.492 -1.497 8.247 1.00 95.56 108 THR A CA 1
ATOM 800 C C . THR A 1 108 ? 10.451 -0.737 9.071 1.00 95.56 108 THR A C 1
ATOM 802 O O . THR A 1 108 ? 9.914 -1.267 10.044 1.00 95.56 108 THR A O 1
ATOM 805 N N . VAL A 1 109 ? 10.117 0.486 8.652 1.00 96.81 109 VAL A N 1
ATOM 806 C CA . VAL A 1 109 ? 9.071 1.311 9.271 1.00 96.81 109 VAL A CA 1
ATOM 807 C C . VAL A 1 109 ? 7.722 0.605 9.184 1.00 96.81 109 VAL A C 1
ATOM 809 O O . VAL A 1 109 ? 7.005 0.536 10.179 1.00 96.81 109 VAL A O 1
ATOM 812 N N . GLY A 1 110 ? 7.398 0.030 8.026 1.00 96.56 110 GLY A N 1
ATOM 813 C CA . GLY A 1 110 ? 6.164 -0.709 7.800 1.00 96.56 110 GLY A CA 1
ATOM 814 C C . GLY A 1 110 ? 5.967 -1.855 8.786 1.00 96.56 110 GLY A C 1
ATOM 815 O O . GLY A 1 110 ? 4.991 -1.869 9.537 1.00 96.56 110 GLY A O 1
ATOM 816 N N . TYR A 1 111 ? 6.927 -2.778 8.859 1.00 96.50 111 TYR A N 1
ATOM 817 C CA . TYR A 1 111 ? 6.871 -3.906 9.791 1.00 96.50 111 TYR A CA 1
ATOM 818 C C . TYR A 1 111 ? 6.882 -3.463 11.255 1.00 96.50 111 TYR A C 1
ATOM 820 O O . TYR A 1 111 ? 6.197 -4.067 12.081 1.00 96.50 111 TYR A O 1
ATOM 828 N N . MET A 1 112 ? 7.597 -2.385 11.586 1.00 97.69 112 MET A N 1
ATOM 829 C CA . MET A 1 112 ? 7.585 -1.822 12.935 1.00 97.69 112 MET A CA 1
ATOM 830 C C . MET A 1 112 ? 6.197 -1.293 13.315 1.00 97.69 112 MET A C 1
ATOM 832 O O . MET A 1 112 ? 5.723 -1.569 14.415 1.00 97.69 112 MET A O 1
ATOM 836 N N . LEU A 1 113 ? 5.510 -0.595 12.406 1.00 97.69 113 LEU A N 1
ATOM 837 C CA . LEU A 1 113 ? 4.139 -0.123 12.621 1.00 97.69 113 LEU A CA 1
ATOM 838 C C . LEU A 1 113 ? 3.151 -1.286 12.771 1.00 97.69 113 LEU A C 1
ATOM 840 O O . LEU A 1 113 ? 2.302 -1.243 13.661 1.00 97.69 113 LEU A O 1
ATOM 844 N N . LEU A 1 114 ? 3.298 -2.350 11.973 1.00 96.31 114 LEU A N 1
ATOM 845 C CA . LEU A 1 114 ? 2.495 -3.572 12.118 1.00 96.31 114 LEU A CA 1
ATOM 846 C C . LEU A 1 114 ? 2.737 -4.254 13.475 1.00 96.31 114 LEU A C 1
ATOM 848 O O . LEU A 1 114 ? 1.784 -4.650 14.149 1.00 96.31 114 LEU A O 1
ATOM 852 N N . GLY A 1 115 ? 3.993 -4.334 13.918 1.00 95.56 115 GLY A N 1
ATOM 853 C CA . GLY A 1 115 ? 4.346 -4.846 15.243 1.00 95.56 115 GLY A CA 1
ATOM 854 C C . GLY A 1 115 ? 3.754 -3.998 16.373 1.00 95.56 115 GLY A C 1
ATOM 855 O O . GLY A 1 115 ? 3.154 -4.533 17.305 1.00 95.56 115 GLY A O 1
ATOM 856 N N . LEU A 1 116 ? 3.841 -2.669 16.269 1.00 95.69 116 LEU A N 1
ATOM 857 C CA . LEU A 1 116 ? 3.227 -1.744 17.227 1.00 95.69 116 LEU A CA 1
ATOM 858 C C . LEU A 1 116 ? 1.701 -1.882 17.261 1.00 95.69 116 LEU A C 1
ATOM 860 O O . LEU A 1 116 ? 1.110 -1.851 18.342 1.00 95.69 116 LEU A O 1
ATOM 864 N N . ALA A 1 117 ? 1.061 -2.078 16.106 1.00 93.56 117 ALA A N 1
ATOM 865 C CA . ALA A 1 117 ? -0.373 -2.332 16.035 1.00 93.56 117 ALA A CA 1
ATOM 866 C C . ALA A 1 117 ? -0.760 -3.593 16.819 1.00 93.56 117 ALA A C 1
ATOM 868 O O . ALA A 1 117 ? -1.700 -3.551 17.611 1.00 93.56 117 ALA A O 1
ATOM 869 N N . ALA A 1 118 ? 0.004 -4.680 16.656 1.00 91.50 118 ALA A N 1
ATOM 870 C CA . ALA A 1 118 ? -0.221 -5.942 17.360 1.00 91.50 118 ALA A CA 1
ATOM 871 C C . ALA A 1 118 ? -0.027 -5.828 18.884 1.00 91.50 118 ALA A C 1
ATOM 873 O O . ALA A 1 118 ? -0.717 -6.499 19.648 1.00 91.50 118 ALA A O 1
ATOM 874 N N . LEU A 1 119 ? 0.878 -4.954 19.334 1.00 92.31 119 LEU A N 1
ATOM 875 C CA . LEU A 1 119 ? 1.117 -4.684 20.757 1.00 92.31 119 LEU A CA 1
ATOM 876 C C . LEU A 1 119 ? 0.112 -3.691 21.367 1.00 92.31 119 LEU A C 1
ATOM 878 O O . LEU A 1 119 ? 0.076 -3.521 22.587 1.00 92.31 119 LEU A O 1
ATOM 882 N N . THR A 1 120 ? -0.702 -3.019 20.549 1.00 89.00 120 THR A N 1
ATOM 883 C CA . THR A 1 120 ? -1.622 -1.985 21.029 1.00 89.00 120 THR A CA 1
ATOM 884 C C . THR A 1 120 ? -2.895 -2.612 21.626 1.00 89.00 120 THR A C 1
ATOM 886 O O . THR A 1 120 ? -3.594 -3.359 20.937 1.00 89.00 120 THR A O 1
ATOM 889 N N . PRO A 1 121 ? -3.275 -2.286 22.881 1.00 71.62 121 PRO A N 1
ATOM 890 C CA . PRO A 1 121 ? -4.437 -2.881 23.551 1.00 71.62 121 PRO A CA 1
ATOM 891 C C . PRO A 1 121 ? -5.793 -2.412 22.981 1.00 71.62 121 PRO A C 1
ATOM 893 O O . PRO A 1 121 ? -6.461 -1.545 23.555 1.00 71.62 121 PRO A O 1
ATOM 896 N N . GLY A 1 122 ? -6.219 -3.011 21.869 1.00 66.94 122 GLY A N 1
ATOM 897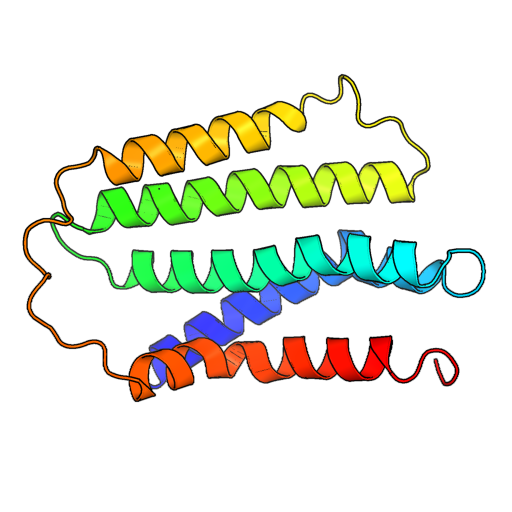 C CA . GLY A 1 122 ? -7.507 -2.742 21.212 1.00 66.94 122 GLY A CA 1
ATOM 898 C C . GLY A 1 122 ? -8.239 -3.984 20.698 1.00 66.94 122 GLY A C 1
ATOM 899 O O . GLY A 1 122 ? -9.453 -3.943 20.574 1.00 66.94 122 GLY A O 1
ATOM 900 N N . TRP A 1 123 ? -7.533 -5.098 20.480 1.00 63.16 123 TRP A N 1
ATOM 901 C CA . TRP A 1 123 ? -8.068 -6.303 19.823 1.00 63.16 123 TRP A CA 1
ATOM 902 C C . TRP A 1 123 ? -8.909 -7.218 20.733 1.00 63.16 123 TRP A C 1
ATOM 904 O O . TRP A 1 123 ? -9.649 -8.071 20.260 1.00 63.16 123 TRP A O 1
ATOM 914 N N . ALA A 1 124 ? -8.790 -7.075 22.055 1.00 57.81 124 ALA A N 1
ATOM 915 C CA . ALA A 1 124 ? -9.258 -8.082 23.012 1.00 57.81 124 ALA A CA 1
ATOM 916 C C . ALA A 1 124 ? -10.788 -8.138 23.231 1.00 57.81 124 ALA A C 1
ATOM 918 O O . ALA A 1 124 ? -11.239 -8.967 24.015 1.00 57.81 124 ALA A O 1
ATOM 919 N N . ALA A 1 125 ? -11.584 -7.274 22.590 1.00 52.62 125 ALA A N 1
ATOM 920 C CA . ALA A 1 125 ? -13.015 -7.134 22.893 1.00 52.62 125 ALA A CA 1
ATOM 921 C C . ALA A 1 125 ? -13.982 -7.604 21.787 1.00 52.62 125 ALA A C 1
ATOM 923 O O . ALA A 1 125 ? -15.175 -7.698 22.060 1.00 52.62 125 ALA A O 1
ATOM 924 N N . SER A 1 126 ? -13.517 -7.915 20.571 1.00 54.06 126 SER A N 1
ATOM 925 C CA . SER A 1 126 ? -14.390 -8.200 19.413 1.00 54.06 126 SER A CA 1
ATOM 926 C C . SER A 1 126 ? -14.449 -9.676 18.981 1.00 54.06 126 SER A C 1
ATOM 928 O O . SER A 1 126 ? -15.103 -10.013 17.996 1.00 54.06 126 SER A O 1
ATOM 930 N N . SER A 1 127 ? -13.834 -10.589 19.736 1.00 49.75 127 SER A N 1
ATOM 931 C CA . SER A 1 127 ? -13.598 -11.986 19.327 1.00 49.75 127 SER A CA 1
A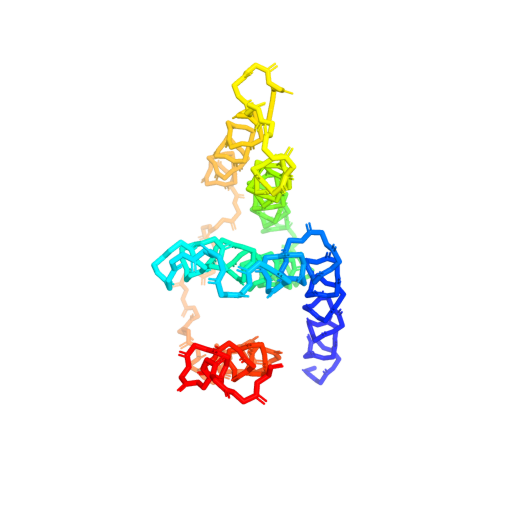TOM 932 C C . SER A 1 127 ? -14.821 -12.923 19.263 1.00 49.75 127 SER A C 1
ATOM 934 O O . SER A 1 127 ? -14.631 -14.115 19.030 1.00 49.75 127 SER A O 1
ATOM 936 N N . GLU A 1 128 ? -16.060 -12.447 19.435 1.00 52.19 128 GLU A N 1
ATOM 937 C CA . GLU A 1 128 ? -17.264 -13.303 19.340 1.00 52.19 128 GLU A CA 1
ATOM 938 C C . GLU A 1 128 ? -18.122 -13.083 18.083 1.00 52.19 128 GLU A C 1
ATOM 940 O O . GLU A 1 128 ? -19.019 -13.884 17.801 1.00 52.19 128 GLU A O 1
ATOM 945 N N . GLU A 1 129 ? -17.852 -12.063 17.266 1.00 57.94 129 GLU A N 1
ATOM 946 C CA . GLU A 1 129 ? -18.665 -11.823 16.072 1.00 57.94 129 GLU A CA 1
ATOM 947 C C . GLU A 1 129 ? -18.188 -12.718 14.917 1.00 57.94 129 GLU A C 1
ATOM 949 O O . GLU A 1 129 ? -17.151 -12.486 14.295 1.00 57.94 129 GLU A O 1
ATOM 954 N N . ARG A 1 130 ? -18.932 -13.803 14.648 1.00 57.66 130 ARG A N 1
ATOM 955 C CA . ARG A 1 130 ? -18.694 -14.695 13.499 1.00 57.66 130 ARG A CA 1
ATOM 956 C C . ARG A 1 130 ? -18.506 -13.860 12.231 1.00 57.66 130 ARG A C 1
ATOM 958 O O . ARG A 1 130 ? -19.435 -13.175 11.808 1.00 57.66 130 ARG A O 1
ATOM 965 N N . ALA A 1 131 ? -17.338 -13.980 11.603 1.00 61.84 131 ALA A N 1
ATOM 966 C CA . ALA A 1 131 ? -17.050 -13.345 10.324 1.00 61.84 131 ALA A CA 1
ATOM 967 C C . ALA A 1 131 ? -18.141 -13.703 9.296 1.00 61.84 131 ALA A C 1
ATOM 969 O O . ALA A 1 131 ? -18.280 -14.866 8.917 1.00 61.84 131 ALA A O 1
ATOM 970 N N . ASP A 1 132 ? -18.931 -12.714 8.865 1.00 73.00 132 ASP A N 1
ATOM 971 C CA . ASP A 1 132 ? -19.940 -12.881 7.817 1.00 73.00 132 ASP A CA 1
ATOM 972 C C . ASP A 1 132 ? -19.227 -12.975 6.454 1.00 73.00 132 ASP A C 1
ATOM 974 O O . ASP A 1 132 ? -18.657 -11.977 5.997 1.00 73.00 132 ASP A O 1
ATOM 978 N N . PRO A 1 133 ? -19.274 -14.122 5.749 1.00 68.00 133 PRO A N 1
ATOM 979 C CA . PRO A 1 133 ? -18.641 -14.272 4.437 1.00 68.00 133 PRO A CA 1
ATOM 980 C C . PRO A 1 133 ? -19.137 -13.232 3.423 1.00 68.00 133 PRO A C 1
ATOM 982 O O . PRO A 1 133 ? -18.410 -12.833 2.513 1.00 68.00 133 PRO A O 1
ATOM 985 N N . ARG A 1 134 ? -20.376 -12.746 3.585 1.00 72.62 134 ARG A N 1
ATOM 986 C CA . ARG A 1 134 ? -20.957 -11.721 2.711 1.00 72.62 134 ARG A CA 1
ATOM 987 C C . ARG A 1 134 ? -20.347 -10.344 2.949 1.00 72.62 134 ARG A C 1
ATOM 989 O O . ARG A 1 134 ? -20.363 -9.527 2.028 1.00 72.62 134 ARG A O 1
ATOM 996 N N . ALA A 1 135 ? -19.817 -10.076 4.144 1.00 72.50 135 ALA A N 1
ATOM 997 C CA . ALA A 1 135 ? -19.096 -8.842 4.438 1.00 72.50 135 ALA A CA 1
ATOM 998 C C . ALA A 1 135 ? -17.767 -8.800 3.674 1.00 72.50 135 ALA A C 1
ATOM 1000 O O . ALA A 1 135 ? -17.519 -7.816 2.978 1.00 72.50 135 ALA A O 1
ATOM 1001 N N . LEU A 1 136 ? -17.009 -9.904 3.694 1.00 70.12 136 LEU A N 1
ATOM 1002 C CA . LEU A 1 136 ? -15.763 -10.054 2.936 1.00 70.12 136 LEU A CA 1
ATOM 1003 C C . LEU A 1 136 ? -15.995 -9.884 1.428 1.00 70.12 136 LEU A C 1
ATOM 1005 O O . LEU A 1 136 ? -15.311 -9.100 0.781 1.00 70.12 136 LEU A O 1
ATOM 1009 N N . VAL A 1 137 ? -17.016 -10.542 0.867 1.00 75.25 137 VAL A N 1
ATOM 1010 C CA . VAL A 1 137 ? -17.358 -10.395 -0.562 1.00 75.25 137 VAL A CA 1
ATOM 1011 C C . VAL A 1 137 ? -17.712 -8.946 -0.916 1.00 75.25 137 VAL A C 1
ATOM 1013 O O . VAL A 1 137 ? -17.323 -8.452 -1.971 1.00 75.25 137 VAL A O 1
ATOM 1016 N N . ARG A 1 138 ? -18.428 -8.230 -0.039 1.00 74.12 138 ARG A N 1
ATOM 1017 C CA . ARG A 1 138 ? -18.777 -6.813 -0.251 1.00 74.12 138 ARG A CA 1
ATOM 1018 C C . ARG A 1 138 ? -17.577 -5.883 -0.177 1.00 74.12 138 ARG A C 1
ATOM 1020 O O . ARG A 1 138 ? -17.572 -4.864 -0.860 1.00 74.12 138 ARG A O 1
ATOM 1027 N N . GLU A 1 139 ? -16.630 -6.202 0.689 1.00 72.88 139 GLU A N 1
ATOM 1028 C CA . GLU A 1 139 ? -15.391 -5.453 0.855 1.00 72.88 139 GLU A CA 1
ATOM 1029 C C . GLU A 1 139 ? -14.432 -5.709 -0.303 1.00 72.88 139 GLU A C 1
ATOM 1031 O O . GLU A 1 139 ? -13.758 -4.782 -0.733 1.00 72.88 139 GLU A O 1
ATOM 1036 N N . LEU A 1 140 ? -14.452 -6.920 -0.870 1.00 75.44 140 LEU A N 1
ATOM 1037 C CA . LEU A 1 140 ? -13.645 -7.285 -2.031 1.00 75.44 140 LEU A CA 1
ATOM 1038 C C . LEU A 1 140 ? -14.241 -6.840 -3.377 1.00 75.44 140 LEU A C 1
ATOM 1040 O O . LEU A 1 140 ? -13.511 -6.714 -4.359 1.00 75.44 140 LEU A O 1
ATOM 1044 N N . LEU A 1 141 ? -15.554 -6.580 -3.429 1.00 79.81 141 LEU A N 1
ATOM 1045 C CA . LEU A 1 141 ? -16.283 -6.188 -4.643 1.00 79.81 141 LEU A CA 1
ATOM 1046 C C . LEU A 1 141 ? -15.610 -5.046 -5.439 1.00 79.81 141 LEU A C 1
ATOM 1048 O O . LEU A 1 141 ? -15.509 -5.175 -6.660 1.00 79.81 141 LEU A O 1
ATOM 1052 N N . PRO A 1 142 ? -15.118 -3.957 -4.807 1.00 76.31 142 PRO A N 1
ATOM 1053 C CA . PRO A 1 142 ? -14.464 -2.857 -5.517 1.00 76.31 142 PRO A CA 1
ATOM 1054 C C . PRO A 1 142 ? -13.147 -3.237 -6.200 1.00 76.31 142 PRO A C 1
ATOM 1056 O O . PRO A 1 142 ? -12.708 -2.515 -7.091 1.00 76.31 142 PRO A O 1
ATOM 1059 N N . TYR A 1 143 ? -12.526 -4.357 -5.815 1.00 73.88 143 TYR A N 1
ATOM 1060 C CA . TYR A 1 143 ? -11.265 -4.823 -6.400 1.00 73.88 143 TYR A CA 1
ATOM 1061 C C . TYR A 1 143 ? -11.472 -5.820 -7.543 1.00 73.88 143 TYR A C 1
ATOM 1063 O O . TYR A 1 143 ? -10.520 -6.121 -8.257 1.00 73.88 143 TYR A O 1
ATOM 1071 N N . ILE A 1 144 ? -12.702 -6.300 -7.778 1.00 78.00 144 ILE A N 1
ATOM 1072 C CA . ILE A 1 144 ? -13.012 -7.189 -8.912 1.00 78.00 144 ILE A CA 1
ATOM 1073 C C . ILE A 1 144 ? -12.560 -6.583 -10.254 1.00 78.00 144 ILE A C 1
ATOM 1075 O O . ILE A 1 144 ? -11.918 -7.301 -11.018 1.00 78.00 144 ILE A O 1
ATOM 1079 N N . PRO A 1 145 ? -12.813 -5.292 -10.562 1.00 74.12 145 PRO A N 1
ATOM 1080 C CA . PRO A 1 145 ? -12.328 -4.685 -11.802 1.00 74.12 145 PRO A CA 1
ATOM 1081 C C . PRO A 1 145 ? -10.800 -4.707 -11.918 1.00 74.12 145 PRO A C 1
ATOM 1083 O O . PRO A 1 145 ? -10.281 -4.978 -12.995 1.00 74.12 145 PRO A O 1
ATOM 1086 N N . VAL A 1 146 ? -10.085 -4.486 -10.809 1.00 69.75 146 VAL A N 1
ATOM 1087 C CA . VAL A 1 146 ? -8.614 -4.525 -10.766 1.00 69.75 146 VAL A CA 1
ATOM 1088 C C . VAL A 1 146 ? -8.112 -5.926 -11.107 1.00 69.75 146 VAL A C 1
ATOM 1090 O O . VAL A 1 146 ? -7.275 -6.088 -11.993 1.00 69.75 146 VAL A O 1
ATOM 1093 N N . VAL A 1 147 ? -8.682 -6.945 -10.457 1.00 74.25 147 VAL A N 1
ATOM 1094 C CA . VAL A 1 147 ? -8.348 -8.360 -10.686 1.00 74.25 147 VAL A CA 1
ATOM 1095 C C . VAL A 1 147 ? -8.699 -8.803 -12.111 1.00 74.25 147 VAL A C 1
ATOM 1097 O O . VAL A 1 147 ? -7.951 -9.563 -12.721 1.00 74.25 147 VAL A O 1
ATOM 1100 N N . LEU A 1 148 ? -9.809 -8.314 -12.671 1.00 77.69 148 LEU A N 1
ATOM 1101 C CA . LEU A 1 148 ? -10.211 -8.615 -14.046 1.00 77.69 148 LEU A CA 1
ATOM 1102 C C . LEU A 1 148 ? -9.259 -8.008 -15.073 1.00 77.69 148 LEU A C 1
ATOM 1104 O O . LEU A 1 148 ? -8.845 -8.720 -15.984 1.00 77.69 148 LEU A O 1
ATOM 1108 N N . VAL A 1 149 ? -8.899 -6.728 -14.926 1.00 69.94 149 VAL A N 1
ATOM 1109 C CA . VAL A 1 149 ? -7.926 -6.071 -15.814 1.00 69.94 149 VAL A CA 1
ATOM 1110 C C . VAL A 1 149 ? -6.621 -6.860 -15.805 1.00 69.94 149 VAL A C 1
ATOM 1112 O O . VAL A 1 149 ? -6.151 -7.263 -16.858 1.00 69.94 149 VAL A O 1
ATOM 1115 N N . LEU A 1 150 ? -6.117 -7.204 -14.623 1.00 66.50 150 LEU A N 1
ATOM 1116 C CA . LEU A 1 150 ? -4.962 -8.084 -14.433 1.00 66.50 150 LEU A CA 1
ATOM 1117 C C . LEU A 1 150 ? -5.036 -9.407 -15.185 1.00 66.50 150 LEU A C 1
ATOM 1119 O O . LEU A 1 150 ? -4.122 -9.752 -15.931 1.00 66.50 150 LEU A O 1
ATOM 1123 N N . LEU A 1 151 ? -6.110 -10.163 -14.957 1.00 72.50 151 LEU A N 1
ATOM 1124 C CA . LEU A 1 151 ? -6.299 -11.474 -15.567 1.00 72.50 151 LEU A CA 1
ATOM 1125 C C . LEU A 1 151 ? -6.336 -11.358 -17.086 1.00 72.50 151 LEU A C 1
ATOM 1127 O O . LEU A 1 151 ? -5.718 -12.167 -17.775 1.00 72.50 151 LEU A O 1
ATOM 1131 N N . ILE A 1 152 ? -7.024 -10.344 -17.610 1.00 71.44 152 ILE A N 1
ATOM 1132 C CA . ILE A 1 152 ? -7.072 -10.077 -19.048 1.00 71.44 152 ILE A CA 1
ATOM 1133 C C . ILE A 1 152 ? -5.667 -9.786 -19.568 1.00 71.44 152 ILE A C 1
ATOM 1135 O O . ILE A 1 152 ? -5.262 -10.387 -20.561 1.00 71.44 152 ILE A O 1
ATOM 1139 N N . THR A 1 153 ? -4.898 -8.939 -18.884 1.00 63.91 153 THR A N 1
ATOM 1140 C CA . THR A 1 153 ? -3.576 -8.564 -19.380 1.00 63.91 153 THR A CA 1
ATOM 1141 C C . THR A 1 153 ? -2.557 -9.700 -19.291 1.00 63.91 153 THR A C 1
ATOM 1143 O O . THR A 1 153 ? -1.745 -9.862 -20.197 1.00 63.91 153 THR A O 1
ATOM 1146 N N . ILE A 1 154 ? -2.635 -10.549 -18.263 1.00 65.50 154 ILE A N 1
ATOM 1147 C CA . ILE A 1 154 ? -1.778 -11.741 -18.140 1.00 65.50 154 ILE A CA 1
ATOM 1148 C C . ILE A 1 154 ? -2.150 -12.806 -19.184 1.00 65.50 154 ILE A C 1
ATOM 1150 O O . ILE A 1 154 ? -1.276 -13.497 -19.703 1.00 65.50 154 ILE A O 1
ATOM 1154 N N . THR A 1 155 ? -3.440 -12.963 -19.504 1.00 68.38 155 THR A N 1
ATOM 1155 C CA . THR A 1 155 ? -3.917 -14.025 -20.413 1.00 68.38 155 THR A CA 1
ATOM 1156 C C . THR A 1 155 ? -3.947 -13.625 -21.885 1.00 68.38 155 THR A C 1
ATOM 1158 O O . THR A 1 155 ? -3.962 -14.507 -22.746 1.00 68.38 155 THR A O 1
ATOM 1161 N N . ARG A 1 156 ? -3.935 -12.323 -22.203 1.00 62.03 156 ARG A N 1
ATOM 1162 C CA . ARG A 1 156 ? -3.850 -11.813 -23.582 1.00 62.03 156 ARG A CA 1
ATOM 1163 C C . ARG A 1 156 ? -2.691 -10.835 -23.806 1.00 62.03 156 ARG A C 1
ATOM 1165 O O . ARG A 1 156 ? -2.924 -9.696 -24.203 1.00 62.03 156 ARG A O 1
ATOM 1172 N N . PRO A 1 157 ? -1.448 -11.322 -23.673 1.00 53.19 157 PRO A N 1
ATOM 1173 C CA . PRO A 1 157 ? -0.233 -10.642 -24.102 1.00 53.19 157 PRO A CA 1
ATOM 1174 C C . PRO A 1 157 ? -0.254 -9.878 -25.423 1.00 53.19 157 PRO A C 1
ATOM 1176 O O . PRO A 1 157 ? 0.377 -8.842 -25.556 1.00 53.19 157 PRO A O 1
ATOM 1179 N N . SER A 1 158 ? -0.878 -10.476 -26.437 1.00 51.19 158 SER A N 1
ATOM 1180 C CA . SER A 1 158 ? -0.543 -10.242 -27.841 1.00 51.19 158 SER A CA 1
ATOM 1181 C C . SER A 1 158 ? -1.579 -9.399 -28.584 1.00 51.19 158 SER A C 1
ATOM 1183 O O . SER A 1 158 ? -1.580 -9.394 -29.812 1.00 51.19 158 SER A O 1
ATOM 1185 N N . GLN A 1 159 ? -2.529 -8.788 -27.869 1.00 44.25 159 GLN A N 1
ATOM 1186 C CA . GLN A 1 159 ? -3.612 -7.974 -28.449 1.00 44.25 159 GLN A CA 1
ATOM 1187 C C . GLN A 1 159 ? -3.632 -6.524 -27.944 1.00 44.25 159 GLN A C 1
ATOM 1189 O O . GLN A 1 159 ? -4.615 -5.816 -28.162 1.00 44.25 159 GLN A O 1
ATOM 1194 N N . LEU A 1 160 ? -2.556 -6.094 -27.292 1.00 46.47 160 LEU A N 1
ATOM 1195 C CA . LEU A 1 160 ? -2.274 -4.716 -26.897 1.00 46.47 160 LEU A CA 1
ATOM 1196 C C . LEU A 1 160 ? -0.937 -4.312 -27.520 1.00 46.47 160 LEU A C 1
ATOM 1198 O O . LEU A 1 160 ? -0.828 -3.127 -27.894 1.00 46.47 160 LEU A O 1
#

Radius of gyration: 17.53 Å; chains: 1; bounding box: 45×21×52 Å

Foldseek 3Di:
DVVLLVVLLVQLVVLVVVCCVQALVLLLVCQPVDDLVVNLVLVVLSLVLSLQLSLLVSVLVVDDDQLNQLSVLLNQLSVLVSQLSSVCNNCVSVVHDPPPVCSVVSNVSSVVSNVVSVVRPRPPPPPPDPDDVVVVCSSCVSCVVVVVVVVCCSVDSDPD

Sequence (160 aa):
RARAIVDGAIVGAALLFISWILVVGPLFAQLGEASWIYLTVYLYYPLTDIVIISIASGLAVRASGRERLPMLLVAAGFVAIACADTGIGYLALQYKEAAGSGLDLGWTVGYMLLGLAALTPGWAASSEERADPRALVRELLPYIPVVLVLLITITRPSQL